Protein AF-A0A0A2BN92-F1 (afdb_monomer_lite)

Foldseek 3Di:
DVPQPADPLNVVLLVVCLVVQKDFQVRCCVPVVDDSPPGVLVVQLVSLVSVCVVVVVVSVVLQCVLLVVDPVSDRRSSSSFWDFDADPVRHGQDVVSVNHPTTMIGTDNCSVVDPD

Structure (mmCIF, N/CA/C/O backbone):
data_AF-A0A0A2BN92-F1
#
_entry.id   AF-A0A0A2BN92-F1
#
loop_
_atom_site.group_PDB
_atom_site.id
_atom_site.type_symbol
_atom_site.label_atom_id
_atom_site.label_alt_id
_atom_site.label_comp_id
_atom_site.label_asym_id
_atom_site.label_entity_id
_atom_site.label_seq_id
_atom_site.pdbx_PDB_ins_code
_atom_site.Cartn_x
_atom_site.Cartn_y
_atom_site.Cartn_z
_atom_site.occupancy
_atom_site.B_iso_or_equiv
_atom_site.auth_seq_id
_atom_site.auth_comp_id
_atom_site.auth_asym_id
_atom_site.auth_atom_id
_atom_site.pdbx_PDB_model_num
ATOM 1 N N . MET A 1 1 ? -15.936 2.743 8.154 1.00 52.97 1 MET A N 1
ATOM 2 C CA . MET A 1 1 ? -14.724 3.574 8.342 1.00 52.97 1 MET A CA 1
ATOM 3 C C . MET A 1 1 ? -14.862 4.529 9.522 1.00 52.97 1 MET A C 1
ATOM 5 O O . MET A 1 1 ? -13.881 4.667 10.227 1.00 52.97 1 MET A O 1
ATOM 9 N N . GLU A 1 2 ? -16.043 5.099 9.801 1.00 49.44 2 GLU A N 1
ATOM 10 C CA . GLU A 1 2 ? -16.261 6.068 10.903 1.00 49.44 2 GLU A CA 1
ATOM 11 C C . GLU A 1 2 ? -15.937 5.564 12.328 1.00 49.44 2 GLU A C 1
ATOM 13 O O . GLU A 1 2 ? -15.716 6.378 13.214 1.00 49.44 2 GLU A O 1
ATOM 18 N N . ASN A 1 3 ? -15.850 4.245 12.553 1.00 57.94 3 ASN A N 1
ATOM 19 C CA . ASN A 1 3 ? -15.521 3.660 13.865 1.00 57.94 3 ASN A CA 1
ATOM 20 C C . ASN A 1 3 ? -14.049 3.238 14.027 1.00 57.94 3 ASN A C 1
ATOM 22 O O . ASN A 1 3 ? -13.652 2.807 15.107 1.00 57.94 3 ASN A O 1
ATOM 26 N N . ALA A 1 4 ? -13.238 3.298 12.966 1.00 61.19 4 ALA A N 1
ATOM 27 C CA . ALA A 1 4 ? -11.801 3.089 13.096 1.00 61.19 4 ALA A CA 1
ATOM 28 C C . ALA A 1 4 ? -11.201 4.445 13.471 1.00 61.19 4 ALA A C 1
ATOM 30 O O . ALA A 1 4 ? -11.406 5.397 12.731 1.00 61.19 4 ALA A O 1
ATOM 31 N N . ASP A 1 5 ? -10.515 4.537 14.610 1.00 78.19 5 ASP A N 1
ATOM 32 C CA . ASP A 1 5 ? -9.863 5.746 15.143 1.00 78.19 5 ASP A CA 1
ATOM 33 C C . ASP A 1 5 ? -8.720 6.235 14.217 1.00 78.19 5 ASP A C 1
ATOM 35 O O . ASP A 1 5 ? -7.517 6.079 14.473 1.00 78.19 5 ASP A O 1
ATOM 39 N N . LEU A 1 6 ? -9.120 6.706 13.038 1.00 81.88 6 LEU A N 1
ATOM 40 C CA . LEU A 1 6 ? -8.288 7.163 11.941 1.00 81.88 6 LEU A CA 1
ATOM 41 C C . LEU A 1 6 ? -8.127 8.672 12.055 1.00 81.88 6 LEU A C 1
ATOM 43 O O . LEU A 1 6 ? -9.092 9.418 12.215 1.00 81.88 6 LEU A O 1
ATOM 47 N N . SER A 1 7 ? -6.884 9.128 11.951 1.00 86.56 7 SER A N 1
ATOM 48 C CA . SER A 1 7 ? -6.609 10.560 11.893 1.00 86.56 7 SER A CA 1
ATOM 49 C C . SER A 1 7 ? -7.031 11.148 10.539 1.00 86.56 7 SER A C 1
ATOM 51 O O . SER A 1 7 ? -7.151 10.430 9.546 1.00 86.56 7 SER A O 1
ATOM 53 N N . GLU A 1 8 ? -7.163 12.473 10.439 1.00 86.38 8 GLU A N 1
ATOM 54 C CA . GLU A 1 8 ? -7.362 13.142 9.138 1.00 86.38 8 GLU A CA 1
ATOM 55 C C . GLU A 1 8 ? -6.244 12.812 8.133 1.00 86.38 8 GLU A C 1
ATOM 57 O O . GLU A 1 8 ? -6.478 12.723 6.926 1.00 86.38 8 GLU A O 1
ATOM 62 N N . SER A 1 9 ? -5.023 12.582 8.630 1.00 86.06 9 SER A N 1
ATOM 63 C CA . SER A 1 9 ? -3.887 12.172 7.797 1.00 86.06 9 SER A CA 1
ATOM 64 C C . SER A 1 9 ? -4.053 10.746 7.269 1.00 86.06 9 SER A C 1
ATOM 66 O O . SER A 1 9 ? -3.711 10.486 6.116 1.00 86.06 9 SER A O 1
ATOM 68 N N . ASP A 1 10 ? -4.622 9.844 8.077 1.00 86.94 10 ASP A N 1
ATOM 69 C CA . ASP A 1 10 ? -4.917 8.463 7.678 1.00 86.94 10 ASP A CA 1
ATOM 70 C C . ASP A 1 10 ? -5.964 8.452 6.554 1.00 86.94 10 ASP A C 1
ATOM 72 O O . ASP A 1 10 ? -5.777 7.794 5.529 1.00 86.94 10 ASP A O 1
ATOM 76 N N . HIS A 1 11 ? -7.031 9.245 6.710 1.00 84.12 11 HIS A N 1
ATOM 77 C CA . HIS A 1 11 ? -8.063 9.424 5.686 1.00 84.12 11 HIS A CA 1
ATOM 78 C C . HIS A 1 11 ? -7.496 10.009 4.391 1.00 84.12 11 HIS A C 1
ATOM 80 O O . HIS A 1 11 ? -7.725 9.458 3.316 1.00 84.12 11 HIS A O 1
ATOM 86 N N . THR A 1 12 ? -6.695 11.072 4.497 1.00 88.88 12 THR A N 1
ATOM 87 C CA . THR A 1 12 ? -6.061 11.717 3.339 1.00 88.88 12 THR A CA 1
ATOM 88 C C . THR A 1 12 ? -5.186 10.736 2.562 1.00 88.88 12 THR A C 1
ATOM 90 O O . THR A 1 12 ? -5.239 10.695 1.332 1.00 88.88 12 THR A O 1
ATOM 93 N N . LEU A 1 13 ? -4.391 9.929 3.270 1.00 87.94 13 LEU A N 1
ATOM 94 C CA . LEU A 1 13 ? -3.530 8.930 2.651 1.00 87.94 13 LEU A CA 1
ATOM 95 C C . LEU A 1 13 ? -4.353 7.856 1.929 1.00 87.94 13 LEU A C 1
ATOM 97 O O . LEU A 1 13 ? -4.064 7.580 0.766 1.00 87.94 13 LEU A O 1
ATOM 101 N N . ILE A 1 14 ? -5.385 7.298 2.577 1.00 84.62 14 ILE A N 1
ATOM 102 C CA . ILE A 1 14 ? -6.279 6.298 1.970 1.00 84.62 14 ILE A CA 1
ATOM 103 C C . ILE A 1 14 ? -6.957 6.850 0.715 1.00 84.62 14 ILE A C 1
ATOM 105 O O . ILE A 1 14 ? -6.930 6.207 -0.333 1.00 84.62 14 ILE A O 1
ATOM 109 N N . ASP A 1 15 ? -7.566 8.030 0.796 1.00 85.69 15 ASP A N 1
ATOM 110 C CA . ASP A 1 15 ? -8.321 8.583 -0.328 1.00 85.69 15 ASP A CA 1
ATOM 111 C C . ASP A 1 15 ? -7.407 8.931 -1.505 1.00 85.69 15 ASP A C 1
ATOM 113 O O . ASP A 1 15 ? -7.755 8.668 -2.659 1.00 85.69 15 ASP A O 1
ATOM 117 N N . TYR A 1 16 ? -6.198 9.425 -1.224 1.00 87.62 16 TYR A N 1
ATOM 118 C CA . TYR A 1 16 ? -5.194 9.659 -2.254 1.00 87.62 16 TYR A CA 1
ATOM 119 C C . TYR A 1 16 ? -4.804 8.360 -2.971 1.00 87.62 16 TYR A C 1
ATOM 121 O O . TYR A 1 16 ? -4.856 8.305 -4.201 1.00 87.62 16 TYR A O 1
ATOM 129 N N . ILE A 1 17 ? -4.455 7.292 -2.242 1.00 85.81 17 ILE A N 1
ATOM 130 C CA . ILE A 1 17 ? -4.039 6.039 -2.892 1.00 85.81 17 ILE A CA 1
ATOM 131 C C . ILE A 1 17 ? -5.198 5.367 -3.637 1.00 85.81 17 ILE A C 1
ATOM 133 O O . ILE A 1 17 ? -4.979 4.810 -4.711 1.00 85.81 17 ILE A O 1
ATOM 137 N N . ARG A 1 18 ? -6.438 5.481 -3.139 1.00 82.69 18 ARG A N 1
ATOM 138 C CA . ARG A 1 18 ? -7.643 4.997 -3.833 1.00 82.69 18 ARG A CA 1
ATOM 139 C C . ARG A 1 18 ? -7.856 5.715 -5.158 1.00 82.69 18 ARG A C 1
ATOM 141 O O . ARG A 1 18 ? -8.263 5.086 -6.133 1.00 82.69 18 ARG A O 1
ATOM 148 N N . TYR A 1 19 ? -7.595 7.019 -5.185 1.00 85.19 19 TYR A N 1
ATOM 149 C CA . TYR A 1 19 ? -7.748 7.837 -6.379 1.00 85.19 19 TYR A CA 1
ATOM 150 C C . TYR A 1 19 ? -6.647 7.566 -7.411 1.00 85.19 19 TYR A C 1
ATOM 152 O O . TYR A 1 19 ? -6.949 7.334 -8.580 1.00 85.19 19 TYR A O 1
ATOM 160 N N . VAL A 1 20 ? -5.377 7.573 -6.993 1.00 87.19 20 VAL A N 1
ATOM 161 C CA . VAL A 1 20 ? -4.244 7.413 -7.919 1.00 87.19 20 VAL A CA 1
ATOM 162 C C . VAL A 1 20 ? -4.107 5.965 -8.392 1.00 87.19 20 VAL A C 1
ATOM 164 O O . VAL A 1 20 ? -3.800 5.718 -9.556 1.00 87.19 20 VAL A O 1
ATOM 167 N N . GLY A 1 21 ? -4.340 4.994 -7.508 1.00 85.12 21 GLY A N 1
ATOM 168 C CA . GLY A 1 21 ? -4.322 3.565 -7.822 1.00 85.12 21 GLY A CA 1
ATOM 169 C C . GLY A 1 21 ? -2.936 2.953 -8.050 1.00 85.12 21 GLY A C 1
ATOM 170 O O . GLY A 1 21 ? -2.816 1.735 -7.997 1.00 85.12 21 GLY A O 1
ATOM 171 N N . ILE A 1 22 ? -1.893 3.757 -8.280 1.00 87.88 22 ILE A N 1
ATOM 172 C CA . ILE A 1 22 ? -0.497 3.320 -8.438 1.00 87.88 22 ILE A CA 1
ATOM 173 C C . ILE A 1 22 ? 0.425 4.337 -7.764 1.00 87.88 22 ILE A C 1
ATOM 175 O O . ILE A 1 22 ? 0.292 5.536 -7.996 1.00 87.88 22 ILE A O 1
ATOM 179 N N . PHE A 1 23 ? 1.379 3.895 -6.948 1.00 90.12 23 PHE A N 1
ATOM 180 C CA . PHE A 1 23 ? 2.277 4.809 -6.242 1.00 90.12 23 PHE A CA 1
ATOM 181 C C . PHE A 1 23 ? 3.651 4.202 -5.948 1.00 90.12 23 PHE A C 1
ATOM 183 O O . PHE A 1 23 ? 3.855 2.996 -6.017 1.00 90.12 23 PHE A O 1
ATOM 190 N N . SER A 1 24 ? 4.598 5.062 -5.577 1.00 91.25 24 SER A N 1
ATOM 191 C CA . SER A 1 24 ? 5.881 4.688 -4.981 1.00 91.25 24 SER A CA 1
ATOM 192 C C . SER A 1 24 ? 6.132 5.530 -3.728 1.00 91.25 24 SER A C 1
ATOM 194 O O . SER A 1 24 ? 5.506 6.574 -3.521 1.00 91.25 24 SER A O 1
ATOM 196 N N . GLN A 1 25 ? 7.068 5.115 -2.872 1.00 89.00 25 GLN A N 1
ATOM 197 C CA . GLN A 1 25 ? 7.404 5.886 -1.668 1.00 89.00 25 GLN A CA 1
ATOM 198 C C . GLN A 1 25 ? 7.760 7.359 -1.984 1.00 89.00 25 GLN A C 1
ATOM 200 O O . GLN A 1 25 ? 7.232 8.250 -1.311 1.00 89.00 25 GLN A O 1
ATOM 205 N N . PRO A 1 26 ? 8.595 7.670 -3.001 1.00 91.31 26 PRO A N 1
ATOM 206 C CA . PRO A 1 26 ? 8.882 9.058 -3.357 1.00 91.31 26 PRO A CA 1
ATOM 207 C C . PRO A 1 26 ? 7.662 9.833 -3.859 1.00 91.31 26 PRO A C 1
ATOM 209 O O . PRO A 1 26 ? 7.549 11.021 -3.551 1.00 91.31 26 PRO A O 1
ATOM 212 N N . SER A 1 27 ? 6.749 9.195 -4.607 1.00 90.81 27 SER A N 1
ATOM 213 C CA . SER A 1 27 ? 5.551 9.885 -5.102 1.00 90.81 27 SER A CA 1
ATOM 214 C C . SER A 1 27 ? 4.651 10.306 -3.942 1.00 90.81 27 SER A C 1
ATOM 216 O O . SER A 1 27 ? 4.223 11.454 -3.900 1.00 90.81 27 SER A O 1
ATOM 218 N N . LEU A 1 28 ? 4.464 9.435 -2.944 1.00 88.88 28 LEU A N 1
ATOM 219 C CA . LEU A 1 28 ? 3.685 9.754 -1.744 1.00 88.88 28 LEU A CA 1
ATOM 220 C C . LEU A 1 28 ? 4.330 10.855 -0.899 1.00 88.88 28 LEU A C 1
ATOM 222 O O . LEU A 1 28 ? 3.648 11.784 -0.472 1.00 88.88 28 LEU A O 1
ATOM 226 N N . VAL A 1 29 ? 5.646 10.790 -0.679 1.00 89.25 29 VAL A N 1
ATOM 227 C CA . VAL A 1 29 ? 6.377 11.830 0.066 1.00 89.25 29 VAL A CA 1
ATOM 228 C C . VAL A 1 29 ? 6.228 13.194 -0.602 1.00 89.25 29 VAL A C 1
ATOM 230 O O . VAL A 1 29 ? 5.993 14.188 0.084 1.00 89.25 29 VAL A O 1
ATOM 233 N N . ARG A 1 30 ? 6.329 13.248 -1.932 1.00 91.56 30 ARG A N 1
ATOM 234 C CA . ARG A 1 30 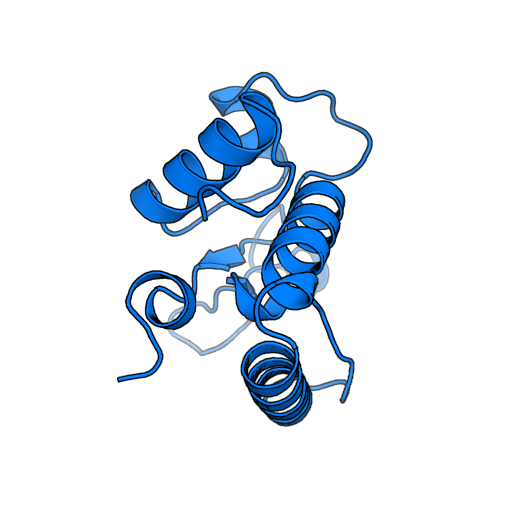? 6.182 14.488 -2.695 1.00 91.56 30 ARG A CA 1
ATOM 235 C C . ARG A 1 30 ? 4.744 15.006 -2.668 1.00 91.56 30 ARG A C 1
ATOM 237 O O . ARG A 1 30 ? 4.530 16.174 -2.351 1.00 91.56 30 ARG A O 1
ATOM 244 N N . ASP A 1 31 ? 3.779 14.151 -2.993 1.00 90.31 31 ASP A N 1
ATOM 245 C CA . ASP A 1 31 ? 2.409 14.578 -3.290 1.00 90.31 31 ASP A CA 1
ATOM 246 C C . ASP A 1 31 ? 1.605 14.857 -2.016 1.00 90.31 31 ASP A C 1
ATOM 248 O O . ASP A 1 31 ? 0.839 15.817 -1.967 1.00 90.31 31 ASP A O 1
ATOM 252 N N . LEU A 1 32 ? 1.848 14.087 -0.953 1.00 89.12 32 LEU A N 1
ATOM 253 C CA . LEU A 1 32 ? 1.199 14.255 0.351 1.00 89.12 32 LEU A CA 1
ATOM 254 C C . LEU A 1 32 ? 2.072 15.002 1.368 1.00 89.12 32 LEU A C 1
ATOM 256 O O . LEU A 1 32 ? 1.684 15.148 2.526 1.00 89.12 32 LEU A O 1
ATOM 260 N N . ARG A 1 33 ? 3.258 15.476 0.957 1.00 89.25 33 ARG A N 1
ATOM 261 C CA . ARG A 1 33 ? 4.246 16.142 1.831 1.00 89.25 33 ARG A CA 1
ATOM 262 C C . ARG A 1 33 ? 4.570 15.324 3.089 1.00 89.25 33 ARG A C 1
ATOM 264 O O . ARG A 1 33 ? 4.810 15.884 4.162 1.00 89.25 33 ARG A O 1
ATOM 271 N N . LEU A 1 34 ? 4.561 13.995 2.967 1.00 86.31 34 LEU A N 1
ATOM 272 C CA . LEU A 1 34 ? 4.829 13.097 4.088 1.00 86.31 34 LEU A CA 1
ATOM 273 C C . LEU A 1 34 ? 6.289 13.200 4.516 1.00 86.31 34 LEU A C 1
ATOM 275 O O . LEU A 1 34 ? 7.193 13.440 3.714 1.00 86.31 34 LEU A O 1
ATOM 279 N N . LYS A 1 35 ? 6.543 12.946 5.800 1.00 86.38 35 LYS A N 1
ATOM 280 C CA . LYS A 1 35 ? 7.916 12.726 6.251 1.00 86.38 35 LYS A CA 1
ATOM 281 C C . LYS A 1 35 ? 8.446 11.433 5.610 1.00 86.38 35 LYS A C 1
ATOM 283 O O . LYS A 1 35 ? 7.700 10.463 5.518 1.00 86.38 35 LYS A O 1
ATOM 288 N N . PRO A 1 36 ? 9.736 11.362 5.235 1.00 80.50 36 PRO A N 1
ATOM 289 C CA . PRO A 1 36 ? 10.314 10.147 4.652 1.00 80.50 36 PRO A CA 1
ATOM 290 C C . PRO A 1 36 ? 10.299 8.926 5.584 1.00 80.50 36 PRO A C 1
ATOM 292 O O . PRO A 1 36 ? 10.497 7.805 5.124 1.00 80.50 36 PRO A O 1
ATOM 295 N N . LYS A 1 37 ? 10.134 9.143 6.897 1.00 86.62 37 LYS A N 1
ATOM 296 C CA . LYS A 1 37 ? 10.072 8.100 7.923 1.00 86.62 37 LYS A CA 1
ATOM 297 C C . LYS A 1 37 ? 8.897 8.367 8.881 1.00 86.62 37 LYS A C 1
ATOM 299 O O . LYS A 1 37 ? 8.755 9.520 9.304 1.00 86.62 37 LYS A O 1
ATOM 304 N N . PRO A 1 38 ? 8.134 7.332 9.285 1.00 86.00 38 PRO A N 1
ATOM 305 C CA . PRO A 1 38 ? 8.206 5.951 8.784 1.00 86.00 38 PRO A CA 1
ATOM 306 C C . PRO A 1 38 ? 7.780 5.852 7.301 1.00 86.00 38 PRO A C 1
ATOM 308 O O . PRO A 1 38 ? 7.154 6.785 6.798 1.00 86.00 38 PRO A O 1
ATOM 311 N N . PRO A 1 39 ? 8.151 4.777 6.577 1.00 86.50 39 PRO A N 1
ATOM 312 C CA . PRO A 1 39 ? 7.691 4.559 5.207 1.00 86.50 39 PRO A CA 1
ATOM 313 C C . PRO A 1 39 ? 6.165 4.621 5.120 1.00 86.50 39 PRO A C 1
ATOM 315 O O . PRO A 1 39 ? 5.467 4.172 6.030 1.00 86.50 39 PRO A O 1
ATOM 318 N N . ALA A 1 40 ? 5.635 5.143 4.016 1.00 84.75 40 ALA A N 1
ATOM 319 C CA . ALA A 1 40 ? 4.198 5.308 3.841 1.00 84.75 40 ALA A CA 1
ATOM 320 C C . ALA A 1 40 ? 3.473 3.957 3.851 1.00 84.75 40 ALA A C 1
ATOM 322 O O . ALA A 1 40 ? 2.391 3.857 4.418 1.00 84.75 40 ALA A O 1
ATOM 323 N N . LEU A 1 41 ? 4.111 2.900 3.334 1.00 82.31 41 LEU A N 1
ATOM 324 C CA . LEU A 1 41 ? 3.591 1.537 3.432 1.00 82.31 41 LEU A CA 1
ATOM 325 C C . LEU A 1 41 ? 3.428 1.078 4.890 1.00 82.31 41 LEU A C 1
ATOM 327 O O . LEU A 1 41 ? 2.436 0.443 5.221 1.00 82.31 41 LEU A O 1
ATOM 331 N N . SER A 1 42 ? 4.346 1.445 5.792 1.00 84.81 42 SER A N 1
ATOM 332 C CA . SER A 1 42 ? 4.203 1.125 7.220 1.00 84.81 42 SER A CA 1
ATOM 333 C C . SER A 1 42 ? 2.996 1.829 7.841 1.00 84.81 42 SER A C 1
ATOM 335 O O . SER A 1 42 ? 2.250 1.207 8.591 1.00 84.81 42 SER A O 1
ATOM 337 N N . ILE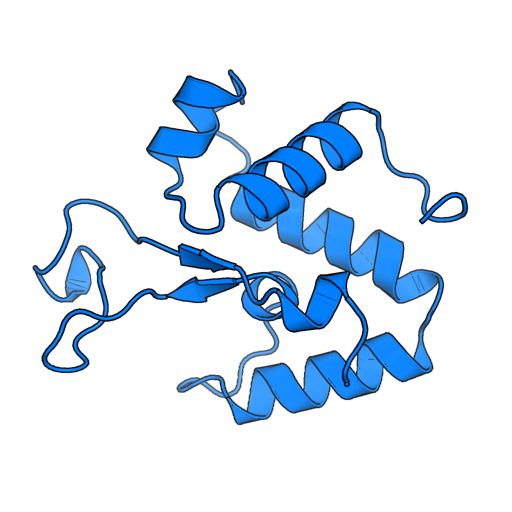 A 1 43 ? 2.771 3.098 7.482 1.00 87.19 43 ILE A N 1
ATOM 338 C CA . ILE A 1 43 ? 1.590 3.859 7.917 1.00 87.19 43 ILE A CA 1
ATOM 339 C C . ILE A 1 43 ? 0.313 3.196 7.379 1.00 87.19 43 ILE A C 1
ATOM 341 O O . ILE A 1 43 ? -0.639 2.995 8.128 1.00 87.19 43 ILE A O 1
ATOM 345 N N . LEU A 1 44 ? 0.311 2.788 6.105 1.00 84.12 44 LEU A N 1
ATOM 346 C CA . LEU A 1 44 ? -0.804 2.066 5.488 1.00 84.12 44 LEU A CA 1
ATOM 347 C C . LEU A 1 44 ? -1.105 0.745 6.202 1.00 84.12 44 LEU A C 1
ATOM 349 O O . LEU A 1 44 ? -2.269 0.471 6.484 1.00 84.12 44 LEU A O 1
ATOM 353 N N . CYS A 1 45 ? -0.088 -0.043 6.556 1.00 83.50 45 CYS A N 1
ATOM 354 C CA . CYS A 1 45 ? -0.272 -1.273 7.329 1.00 83.50 45 CYS A CA 1
ATOM 355 C C . CYS A 1 45 ? -0.974 -1.007 8.669 1.00 83.50 45 CYS A C 1
ATOM 357 O O . CYS A 1 45 ? -1.888 -1.740 9.047 1.00 83.50 45 CYS A O 1
ATOM 359 N N . ASP A 1 46 ? -0.578 0.047 9.384 1.00 86.12 46 ASP A N 1
ATOM 360 C CA . ASP A 1 46 ? -1.185 0.394 10.672 1.00 86.12 46 ASP A CA 1
ATOM 361 C C . ASP A 1 46 ? -2.639 0.852 10.517 1.00 86.12 46 ASP A C 1
ATOM 363 O O . ASP A 1 46 ? -3.507 0.438 11.289 1.00 86.12 46 ASP A O 1
ATOM 367 N N . ILE A 1 47 ? -2.934 1.630 9.476 1.00 84.75 47 ILE A N 1
ATOM 368 C CA . ILE A 1 47 ? -4.302 2.007 9.105 1.00 84.75 47 ILE A CA 1
ATOM 369 C C . ILE A 1 47 ? -5.149 0.761 8.812 1.00 84.75 47 ILE A C 1
ATOM 371 O O . ILE A 1 47 ? -6.257 0.629 9.336 1.00 84.75 47 ILE A O 1
ATOM 375 N N . CYS A 1 48 ? -4.623 -0.184 8.029 1.00 79.56 48 CYS A N 1
ATOM 376 C CA . CYS A 1 48 ? -5.322 -1.427 7.697 1.00 79.56 48 CYS A CA 1
ATOM 377 C C . CYS A 1 48 ? -5.638 -2.248 8.944 1.00 79.56 48 CYS A C 1
ATOM 379 O O . CYS A 1 48 ? -6.743 -2.771 9.063 1.00 79.56 48 CYS A O 1
ATOM 381 N N . ARG A 1 49 ? -4.721 -2.303 9.917 1.00 82.56 49 ARG A N 1
ATOM 382 C CA . ARG A 1 49 ? -4.973 -2.951 11.212 1.00 82.56 49 ARG A CA 1
ATOM 383 C C . ARG A 1 49 ? -6.085 -2.259 11.987 1.00 82.56 49 ARG A C 1
ATOM 385 O O . ARG A 1 49 ? -6.977 -2.941 12.482 1.00 82.56 49 ARG A O 1
ATOM 392 N N . LYS A 1 50 ? -6.066 -0.923 12.077 1.00 83.81 50 LYS A N 1
ATOM 393 C CA . LYS A 1 50 ? -7.125 -0.149 12.753 1.00 83.81 50 LYS A CA 1
ATOM 394 C C . LYS A 1 50 ? -8.502 -0.429 12.151 1.00 83.81 50 LYS A C 1
ATOM 396 O O . LYS A 1 50 ? -9.459 -0.629 12.895 1.00 83.81 50 LYS A O 1
ATOM 401 N N . ILE A 1 51 ? -8.593 -0.474 10.821 1.00 79.12 51 ILE A N 1
ATOM 402 C CA . ILE A 1 51 ? -9.827 -0.832 10.109 1.00 79.12 51 ILE A CA 1
ATOM 403 C C . ILE A 1 51 ? -10.192 -2.290 10.394 1.00 79.12 51 ILE A C 1
ATOM 405 O O . ILE A 1 51 ? -11.326 -2.576 10.769 1.00 79.12 51 ILE A O 1
ATOM 409 N N . GLY A 1 52 ? -9.226 -3.198 10.278 1.00 77.25 52 GLY A N 1
ATOM 410 C CA . GLY A 1 52 ? -9.397 -4.629 10.496 1.00 77.25 52 GLY A CA 1
ATOM 411 C C . GLY A 1 52 ? -9.928 -4.988 11.881 1.00 77.25 52 GLY A C 1
ATOM 412 O O . GLY A 1 52 ? -10.774 -5.871 11.998 1.00 77.25 52 GLY A O 1
ATOM 413 N N . TYR A 1 53 ? -9.522 -4.257 12.924 1.00 82.44 53 TYR A N 1
ATOM 414 C CA . TYR A 1 53 ? -10.054 -4.429 14.281 1.00 82.44 53 TYR A CA 1
ATOM 415 C C . TYR A 1 53 ? -11.565 -4.190 14.386 1.00 82.44 53 TYR A C 1
ATOM 417 O O . TYR A 1 53 ? -12.204 -4.753 15.270 1.00 82.44 53 TYR A O 1
ATOM 425 N N . GLN A 1 54 ? -12.148 -3.392 13.488 1.00 81.88 54 GLN A N 1
ATOM 426 C CA . GLN A 1 54 ? -13.592 -3.143 13.458 1.00 81.88 54 GLN A CA 1
ATOM 427 C C . GLN A 1 54 ? -14.369 -4.252 12.733 1.00 81.88 54 GLN A C 1
ATOM 429 O O . GLN A 1 54 ? -15.580 -4.366 12.906 1.00 81.88 54 GLN A O 1
ATOM 434 N N . ILE A 1 55 ? -13.689 -5.069 11.922 1.00 79.06 55 ILE A N 1
ATOM 435 C CA . ILE A 1 55 ? -14.278 -6.127 11.087 1.00 79.06 55 ILE A CA 1
ATOM 436 C C . ILE A 1 55 ? -13.437 -7.417 11.159 1.00 79.06 55 ILE A C 1
ATOM 438 O O . ILE A 1 55 ? -12.941 -7.896 10.140 1.00 79.06 55 ILE A O 1
ATOM 442 N N . PRO A 1 56 ? -13.260 -8.006 12.356 1.00 79.62 56 PRO A N 1
ATOM 443 C CA . PRO A 1 56 ? -12.227 -9.010 12.616 1.00 79.62 56 PRO A CA 1
ATOM 444 C C . PRO A 1 56 ? -12.332 -10.268 11.744 1.00 79.62 56 PRO A C 1
ATOM 446 O O . PRO A 1 56 ? -11.308 -10.752 11.265 1.00 79.62 56 PRO A O 1
ATOM 449 N N . GLU A 1 57 ? -13.542 -10.777 11.494 1.00 81.25 57 GLU A N 1
ATOM 450 C CA . GLU A 1 57 ? -13.728 -11.962 10.640 1.00 81.25 57 GLU A CA 1
ATOM 451 C C . GLU A 1 57 ? -13.366 -11.664 9.180 1.00 81.25 57 GLU A C 1
ATOM 453 O O . GLU A 1 57 ? -12.568 -12.381 8.583 1.00 81.25 57 GLU A O 1
ATOM 458 N N . HIS A 1 58 ? -13.842 -10.541 8.636 1.00 75.75 58 HIS A N 1
ATOM 459 C CA . HIS A 1 58 ? -13.492 -10.118 7.279 1.00 75.75 58 HIS A CA 1
ATOM 460 C C . HIS A 1 58 ? -11.986 -9.868 7.140 1.00 75.75 58 HIS A C 1
ATOM 462 O O . HIS A 1 58 ? -11.357 -10.301 6.180 1.00 75.75 58 HIS A O 1
ATOM 468 N N . PHE A 1 59 ? -11.379 -9.223 8.138 1.00 78.69 59 PHE A N 1
ATOM 469 C CA . PHE A 1 59 ? -9.946 -8.956 8.152 1.00 78.69 59 PHE A CA 1
ATOM 470 C C . PHE A 1 59 ? -9.117 -10.245 8.182 1.00 78.69 59 PHE A C 1
ATOM 472 O O . PHE A 1 59 ? -8.087 -10.339 7.516 1.00 78.69 59 PHE A O 1
ATOM 479 N N . LYS A 1 60 ? -9.575 -11.264 8.914 1.00 81.06 60 LYS A N 1
ATOM 480 C CA . LYS A 1 60 ? -8.944 -12.587 8.955 1.00 81.06 60 LYS A CA 1
ATOM 481 C C . LYS A 1 60 ? -9.016 -13.298 7.604 1.00 81.06 60 LYS A C 1
ATOM 483 O O . LYS A 1 60 ? -8.023 -13.903 7.198 1.00 81.06 60 LYS A O 1
ATOM 488 N N . ASP A 1 61 ? -10.148 -13.216 6.915 1.00 78.50 61 ASP A N 1
ATOM 489 C CA . ASP A 1 61 ? -10.325 -13.836 5.601 1.00 78.50 61 ASP A CA 1
ATOM 490 C C . ASP A 1 61 ? -9.471 -13.150 4.530 1.00 78.50 61 ASP A C 1
ATOM 492 O O . ASP A 1 61 ? -8.767 -13.828 3.780 1.00 78.50 61 ASP A O 1
ATOM 496 N N . ILE A 1 62 ? -9.428 -11.814 4.520 1.00 72.94 62 ILE A N 1
ATOM 497 C CA . ILE A 1 62 ? -8.568 -11.055 3.601 1.00 72.94 62 ILE A CA 1
ATOM 498 C C . ILE A 1 62 ? -7.088 -11.332 3.893 1.00 72.94 62 ILE A C 1
ATOM 500 O O . ILE A 1 62 ? -6.313 -11.530 2.963 1.00 72.94 62 ILE A O 1
ATOM 504 N N . ARG A 1 63 ? -6.677 -11.424 5.166 1.00 77.69 63 ARG A N 1
ATOM 505 C CA . ARG A 1 63 ? -5.297 -11.798 5.516 1.00 77.69 63 ARG A CA 1
ATOM 506 C C . ARG A 1 63 ? -4.915 -13.169 4.967 1.00 77.69 63 ARG A C 1
ATOM 508 O O . ARG A 1 63 ? -3.859 -13.299 4.358 1.00 77.69 63 ARG A O 1
ATOM 515 N N . LYS A 1 64 ? -5.774 -14.178 5.130 1.00 78.00 64 LYS A N 1
ATOM 516 C CA . LYS A 1 64 ? -5.546 -15.512 4.546 1.00 78.00 64 LYS A CA 1
ATOM 517 C C . LYS A 1 64 ? -5.454 -15.468 3.024 1.00 78.00 64 LYS A C 1
ATOM 519 O O . LYS A 1 64 ? -4.599 -16.129 2.443 1.00 78.00 64 LYS A O 1
ATOM 524 N N . TRP A 1 65 ? -6.322 -14.690 2.381 1.00 76.06 65 TRP A N 1
ATOM 525 C CA . TRP A 1 65 ? -6.260 -14.490 0.938 1.00 76.06 65 TRP A CA 1
ATOM 526 C C . TRP A 1 65 ? -4.936 -13.831 0.522 1.00 76.06 65 TRP A C 1
ATOM 528 O O . TRP A 1 65 ? -4.266 -14.345 -0.370 1.00 76.06 65 TRP A O 1
ATOM 538 N N . SER A 1 66 ? -4.508 -12.761 1.195 1.00 72.69 66 SER A N 1
ATOM 539 C CA . SER A 1 66 ? -3.244 -12.064 0.911 1.00 72.69 66 SER A CA 1
ATOM 540 C C . SER A 1 66 ? -2.039 -12.998 1.033 1.00 72.69 66 SER A C 1
ATOM 542 O O . SER A 1 66 ? -1.220 -13.049 0.121 1.00 72.69 66 SER A O 1
ATOM 544 N N . GLU A 1 67 ? -1.973 -13.817 2.084 1.00 75.38 67 GLU A N 1
ATOM 545 C CA . GLU A 1 67 ? -0.910 -14.818 2.233 1.00 75.38 67 GLU A CA 1
ATOM 546 C C . GLU A 1 67 ? -0.876 -15.812 1.072 1.00 75.38 67 GLU A C 1
ATOM 548 O O . GLU A 1 67 ? 0.200 -16.120 0.570 1.00 75.38 67 GLU A O 1
ATOM 553 N N . SER A 1 68 ? -2.040 -16.278 0.607 1.00 73.12 68 SER A N 1
ATOM 554 C CA . SER A 1 68 ? -2.117 -17.221 -0.517 1.00 73.12 68 SER A CA 1
ATOM 555 C C . SER A 1 68 ? -1.668 -16.628 -1.858 1.00 73.12 68 SER A C 1
ATOM 557 O O . SER A 1 68 ? -1.305 -17.379 -2.760 1.00 73.12 68 SER A O 1
ATOM 559 N N . ASN A 1 69 ? -1.682 -15.297 -1.985 1.00 67.19 69 ASN A N 1
ATOM 560 C CA . ASN A 1 69 ? -1.196 -14.578 -3.165 1.00 67.19 69 ASN A CA 1
ATOM 561 C C . ASN A 1 69 ? 0.256 -14.095 -3.005 1.00 67.19 69 ASN A C 1
ATOM 563 O O . ASN A 1 69 ? 0.877 -13.698 -3.989 1.00 67.19 69 ASN A O 1
ATOM 567 N N . SER A 1 70 ? 0.803 -14.128 -1.788 1.00 66.06 70 SER A N 1
ATOM 568 C CA . SER A 1 70 ? 2.184 -13.748 -1.512 1.00 66.06 70 SER A CA 1
ATOM 569 C C . SER A 1 70 ? 3.135 -14.849 -1.975 1.00 66.06 70 SER A C 1
ATOM 571 O O . SER A 1 70 ? 3.072 -15.980 -1.494 1.00 66.06 70 SER A O 1
ATOM 573 N N . GLU A 1 71 ? 4.093 -14.509 -2.840 1.00 65.50 71 GLU A N 1
ATOM 574 C CA . GLU A 1 71 ? 5.155 -15.437 -3.271 1.00 65.50 71 GLU A CA 1
ATOM 575 C C . GLU A 1 71 ? 6.010 -15.945 -2.093 1.00 65.50 71 GLU A C 1
ATOM 577 O O . GLU A 1 71 ? 6.643 -16.998 -2.175 1.00 65.50 71 GLU A O 1
ATOM 582 N N . HIS A 1 72 ? 6.005 -15.217 -0.974 1.00 66.19 72 HIS A N 1
ATOM 583 C CA . HIS A 1 72 ? 6.751 -15.551 0.235 1.00 66.19 72 HIS A CA 1
ATOM 584 C C . HIS A 1 72 ? 5.877 -16.123 1.358 1.00 66.19 72 HIS A C 1
ATOM 586 O O . HIS A 1 72 ? 6.406 -16.411 2.431 1.00 66.19 72 HIS A O 1
ATOM 592 N N . GLY A 1 73 ? 4.566 -16.287 1.138 1.00 59.47 73 GLY A N 1
ATOM 593 C CA . GLY A 1 73 ? 3.636 -16.769 2.163 1.00 59.47 73 GLY A CA 1
ATOM 594 C C . GLY A 1 73 ? 3.625 -15.882 3.409 1.00 59.47 73 GLY A C 1
ATOM 595 O O . GLY A 1 73 ? 3.566 -16.381 4.529 1.00 59.47 73 GLY A O 1
ATOM 596 N N . VAL A 1 74 ? 3.769 -14.566 3.232 1.00 59.56 74 VAL A N 1
ATOM 597 C CA . VAL A 1 74 ? 3.776 -13.602 4.337 1.00 59.56 74 VAL A CA 1
ATOM 598 C C . VAL A 1 74 ? 2.476 -12.806 4.313 1.00 59.56 74 VAL A C 1
ATOM 600 O O . VAL A 1 74 ? 2.032 -12.353 3.262 1.00 59.56 74 VAL A O 1
ATOM 603 N N . TYR A 1 75 ? 1.882 -12.598 5.488 1.00 64.94 75 TYR A N 1
ATOM 604 C CA . TYR A 1 75 ? 0.760 -11.681 5.666 1.00 64.94 75 TYR A CA 1
ATOM 605 C C . TYR A 1 75 ? 1.256 -10.237 5.649 1.00 64.94 75 TYR A C 1
ATOM 607 O O . TYR A 1 75 ? 1.805 -9.749 6.642 1.00 64.94 75 TYR A O 1
ATOM 615 N N . TRP A 1 76 ? 1.026 -9.526 4.555 1.00 60.56 76 TRP A N 1
ATOM 616 C CA . TRP A 1 76 ? 1.274 -8.092 4.517 1.00 60.56 76 TRP A CA 1
ATOM 617 C C . TRP A 1 76 ? -0.064 -7.380 4.645 1.00 60.56 76 TRP A C 1
ATOM 619 O O . TRP A 1 76 ? -0.893 -7.400 3.744 1.00 60.56 76 TRP A O 1
ATOM 629 N N . ASP A 1 77 ? -0.273 -6.708 5.779 1.00 66.19 77 ASP A N 1
ATOM 630 C CA . ASP A 1 77 ? -1.451 -5.848 5.964 1.00 66.19 77 ASP A CA 1
ATOM 631 C C . ASP A 1 77 ? -1.515 -4.744 4.891 1.00 66.19 77 ASP A C 1
ATOM 633 O O . ASP A 1 77 ? -2.594 -4.261 4.565 1.00 66.19 77 ASP A O 1
ATOM 637 N N . GLY A 1 78 ? -0.358 -4.379 4.327 1.00 58.06 78 GLY A N 1
ATOM 638 C CA . GLY A 1 78 ? -0.222 -3.497 3.170 1.00 58.06 78 GLY A CA 1
ATOM 639 C C . GLY A 1 78 ? -0.569 -4.166 1.837 1.00 58.06 78 GLY A C 1
ATOM 640 O O . GLY A 1 78 ? -1.146 -3.492 0.989 1.00 58.06 78 GLY A O 1
ATOM 641 N N . ASP A 1 79 ? -0.342 -5.477 1.678 1.00 61.94 79 ASP A N 1
ATOM 642 C CA . ASP A 1 79 ? -0.746 -6.233 0.475 1.00 61.94 79 ASP A CA 1
ATOM 643 C C . ASP A 1 79 ? -2.262 -6.391 0.373 1.00 61.94 79 ASP A C 1
ATOM 645 O O . ASP A 1 79 ? -2.792 -6.666 -0.697 1.00 61.94 79 ASP A O 1
ATOM 649 N N . LEU A 1 80 ? -2.994 -6.163 1.467 1.00 64.25 80 LEU A N 1
ATOM 650 C CA . LEU A 1 80 ? -4.451 -6.035 1.407 1.00 64.25 80 LEU A CA 1
ATOM 651 C C . LEU A 1 80 ? -4.856 -4.837 0.541 1.00 64.25 80 LEU A C 1
ATOM 653 O O . LEU A 1 80 ? -5.893 -4.861 -0.115 1.00 64.25 80 LEU A O 1
ATOM 657 N N . VAL A 1 81 ? -4.043 -3.779 0.562 1.00 69.19 81 VAL A N 1
ATOM 658 C CA . VAL A 1 81 ? -4.309 -2.519 -0.126 1.00 69.19 81 VAL A CA 1
ATOM 659 C C . VAL A 1 81 ? -3.574 -2.437 -1.445 1.00 69.19 81 VAL A C 1
ATOM 661 O O . VAL A 1 81 ? -4.121 -1.835 -2.359 1.00 69.19 81 VAL A O 1
ATOM 664 N N . CYS A 1 82 ? -2.369 -2.991 -1.579 1.00 76.69 82 CYS A N 1
ATOM 665 C CA . CYS A 1 82 ? -1.594 -2.856 -2.804 1.00 76.69 82 CYS A CA 1
ATOM 666 C C . CYS A 1 82 ? -0.557 -3.962 -3.032 1.00 76.69 82 CYS A C 1
ATOM 668 O O . CYS A 1 82 ? 0.146 -4.331 -2.107 1.00 76.69 82 CYS A O 1
ATOM 670 N N . SER A 1 83 ? -0.372 -4.390 -4.280 1.00 80.12 83 SER A N 1
ATOM 671 C CA . SER A 1 83 ? 0.666 -5.342 -4.701 1.00 80.12 83 SER A CA 1
ATOM 672 C C . SER A 1 83 ? 1.764 -4.665 -5.515 1.00 80.12 83 SER A C 1
ATOM 674 O O . SER A 1 83 ? 1.520 -3.646 -6.163 1.00 80.12 83 SER A O 1
ATOM 676 N N . THR A 1 84 ? 2.947 -5.271 -5.604 1.00 86.56 84 THR A N 1
ATOM 677 C CA . THR A 1 84 ? 3.986 -4.837 -6.550 1.00 86.56 84 THR A CA 1
ATOM 678 C C . THR A 1 84 ? 3.457 -4.854 -7.989 1.00 86.56 84 THR A C 1
ATOM 680 O O . THR A 1 84 ? 2.894 -5.842 -8.466 1.00 86.56 84 THR A O 1
ATOM 683 N N . ALA A 1 85 ? 3.622 -3.735 -8.689 1.00 88.62 85 ALA A N 1
ATOM 684 C CA . ALA A 1 85 ? 3.246 -3.583 -10.086 1.00 88.62 85 ALA A CA 1
ATOM 685 C C . ALA A 1 85 ? 4.116 -4.473 -10.979 1.00 88.62 85 ALA A C 1
ATOM 687 O O . ALA A 1 85 ? 5.286 -4.688 -10.676 1.00 88.62 85 ALA A O 1
ATOM 688 N N . LYS A 1 86 ? 3.573 -4.943 -12.103 1.00 90.38 86 LYS A N 1
ATOM 689 C CA . LYS A 1 86 ? 4.309 -5.744 -13.092 1.00 90.38 86 LYS A CA 1
ATOM 690 C C . LYS A 1 86 ? 4.321 -5.043 -14.453 1.00 90.38 86 LYS A C 1
ATOM 692 O O . LYS A 1 86 ? 3.375 -4.323 -14.779 1.00 90.38 86 LYS A O 1
ATOM 697 N N . ASN A 1 87 ? 5.395 -5.215 -15.224 1.00 90.56 87 ASN A N 1
ATOM 698 C CA . ASN A 1 87 ? 5.470 -4.757 -16.616 1.00 90.56 87 ASN A CA 1
ATOM 699 C C . ASN A 1 87 ? 4.659 -5.685 -17.552 1.00 90.56 87 ASN A C 1
ATOM 701 O O . ASN A 1 87 ? 3.989 -6.614 -17.098 1.00 90.56 87 ASN A O 1
ATOM 705 N N . ILE A 1 88 ? 4.710 -5.432 -18.866 1.00 91.44 88 ILE A N 1
ATOM 706 C CA . ILE A 1 88 ? 3.956 -6.219 -19.862 1.00 91.44 88 ILE A CA 1
ATOM 707 C C . ILE A 1 88 ? 4.389 -7.692 -19.924 1.00 91.44 88 ILE A C 1
ATOM 709 O O . ILE A 1 88 ? 3.605 -8.536 -20.348 1.00 91.44 88 ILE A O 1
ATOM 713 N N . ASP A 1 89 ? 5.613 -7.982 -19.485 1.00 92.19 89 ASP A N 1
ATOM 714 C CA . ASP A 1 89 ? 6.230 -9.308 -19.489 1.00 92.19 89 ASP A CA 1
ATOM 715 C C . ASP A 1 89 ? 6.028 -10.041 -18.149 1.00 92.19 89 ASP A C 1
ATOM 717 O O . ASP A 1 89 ? 6.451 -11.183 -17.981 1.00 92.19 89 ASP A O 1
ATOM 721 N N . GLY A 1 90 ? 5.343 -9.407 -17.188 1.00 88.50 90 GLY A N 1
ATOM 722 C CA . GLY A 1 90 ? 5.066 -9.970 -15.868 1.00 88.50 90 GLY A CA 1
ATOM 723 C C . GLY A 1 90 ? 6.199 -9.801 -14.852 1.00 88.50 90 GLY A C 1
ATOM 724 O O . GLY A 1 90 ? 6.098 -10.340 -13.748 1.00 88.50 90 GLY A O 1
ATOM 725 N N . GLU A 1 91 ? 7.247 -9.043 -15.175 1.00 91.31 91 GLU A N 1
ATOM 726 C CA . GLU A 1 91 ? 8.348 -8.761 -14.253 1.00 91.31 91 GLU A CA 1
ATOM 727 C C . GLU A 1 91 ? 7.962 -7.642 -13.271 1.00 91.31 91 GLU A C 1
ATOM 729 O O . GLU A 1 91 ? 7.358 -6.642 -13.679 1.00 91.31 91 GLU A O 1
ATOM 734 N N . PRO A 1 92 ? 8.297 -7.778 -11.976 1.00 91.06 92 PRO A N 1
ATOM 735 C CA . PRO A 1 92 ? 7.945 -6.791 -10.962 1.00 91.06 92 PRO A CA 1
ATOM 736 C C . PRO A 1 92 ? 8.676 -5.469 -11.213 1.00 91.06 92 PRO A C 1
ATOM 738 O O . PRO A 1 92 ? 9.841 -5.474 -11.595 1.00 91.06 92 PRO A O 1
ATOM 741 N N . LEU A 1 93 ? 8.004 -4.339 -10.983 1.00 91.06 93 LEU A N 1
ATOM 742 C CA . LEU A 1 93 ? 8.547 -2.983 -11.091 1.00 91.06 93 LEU A CA 1
ATOM 743 C C . LEU A 1 93 ? 9.293 -2.601 -9.808 1.00 91.06 93 LEU A C 1
ATOM 745 O O . LEU A 1 93 ? 8.764 -1.881 -8.955 1.00 91.06 93 LEU A O 1
ATOM 749 N N . THR A 1 94 ? 10.522 -3.097 -9.676 1.00 91.38 94 THR A N 1
ATOM 750 C CA . THR A 1 94 ? 11.376 -2.913 -8.498 1.00 91.38 94 THR A CA 1
ATOM 751 C C . THR A 1 94 ? 12.829 -2.620 -8.887 1.00 91.38 94 THR A C 1
ATOM 753 O O . THR A 1 94 ? 13.257 -2.946 -10.002 1.00 91.38 94 THR A O 1
ATOM 756 N N . PRO A 1 95 ? 13.621 -2.026 -7.974 1.00 91.06 95 PRO A N 1
ATOM 757 C CA . PRO A 1 95 ? 15.062 -1.873 -8.163 1.00 91.06 95 PRO A CA 1
ATOM 758 C C . PRO A 1 95 ? 15.785 -3.211 -8.327 1.00 91.06 95 PRO A C 1
ATOM 760 O O . PRO A 1 95 ? 16.693 -3.319 -9.147 1.00 91.06 95 PRO A O 1
ATOM 763 N N . GLU A 1 96 ? 15.372 -4.234 -7.578 1.00 90.38 96 GLU A N 1
ATOM 764 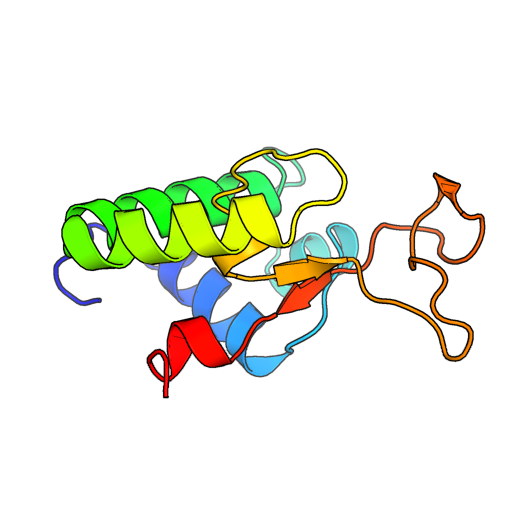C CA . GLU A 1 96 ? 15.995 -5.560 -7.562 1.00 90.38 96 GLU A CA 1
ATOM 765 C C . GLU A 1 96 ? 15.848 -6.281 -8.906 1.00 90.38 96 GLU A C 1
ATOM 767 O O . GLU A 1 96 ? 16.775 -6.960 -9.342 1.00 90.38 96 GLU A O 1
ATOM 772 N N . ALA A 1 97 ? 14.712 -6.098 -9.585 1.00 89.25 97 ALA A N 1
ATOM 773 C CA . ALA A 1 97 ? 14.482 -6.618 -10.930 1.00 89.25 97 ALA A CA 1
ATOM 774 C C . ALA A 1 97 ? 15.099 -5.736 -12.033 1.00 89.25 97 ALA A C 1
ATOM 776 O O . ALA A 1 97 ? 15.086 -6.111 -13.201 1.00 89.25 97 ALA A O 1
ATOM 777 N N . GLY A 1 98 ? 15.637 -4.558 -11.691 1.00 92.00 98 GLY A N 1
ATOM 778 C CA . GLY A 1 98 ? 16.211 -3.613 -12.655 1.00 92.00 98 GLY A CA 1
ATOM 779 C C . GLY A 1 98 ? 15.178 -2.932 -13.562 1.00 92.00 98 GLY A C 1
ATOM 780 O O . GLY A 1 98 ? 15.547 -2.287 -14.543 1.00 92.00 98 GLY A O 1
ATOM 781 N N . THR A 1 99 ? 13.893 -3.057 -13.242 1.00 92.19 99 THR A N 1
ATOM 782 C CA . THR A 1 99 ? 12.758 -2.587 -14.052 1.00 92.19 99 THR A CA 1
ATOM 783 C C . THR A 1 99 ? 12.287 -1.185 -13.652 1.00 92.19 99 THR A C 1
ATOM 785 O O . THR A 1 99 ? 11.689 -0.483 -14.468 1.00 92.19 99 THR A O 1
ATOM 788 N N . ALA A 1 100 ? 12.561 -0.743 -12.418 1.00 91.44 100 ALA A N 1
ATOM 789 C CA . ALA A 1 100 ? 12.218 0.594 -11.935 1.00 91.44 100 ALA A CA 1
ATOM 790 C C . ALA A 1 100 ? 13.220 1.101 -10.877 1.00 91.44 100 ALA A C 1
ATOM 792 O O . ALA A 1 100 ? 13.762 0.311 -10.112 1.00 91.44 100 ALA A O 1
ATOM 793 N N . PRO A 1 101 ? 13.446 2.425 -10.759 1.00 91.00 101 PRO A N 1
ATOM 794 C CA . PRO A 1 101 ? 14.331 2.993 -9.733 1.00 91.00 101 PRO A CA 1
ATOM 795 C C . PRO A 1 101 ? 13.756 2.918 -8.309 1.00 91.00 101 PRO A C 1
ATOM 797 O O . PRO A 1 101 ? 14.489 3.113 -7.342 1.00 91.00 101 PRO A O 1
ATOM 800 N N . TYR A 1 102 ? 12.452 2.663 -8.177 1.00 89.56 102 TYR A N 1
ATOM 801 C CA . TYR A 1 102 ? 11.747 2.497 -6.910 1.00 89.56 102 TYR A CA 1
ATOM 802 C C . TYR A 1 102 ? 10.692 1.410 -7.055 1.00 89.56 102 TYR A C 1
ATOM 804 O O . TYR A 1 102 ? 10.126 1.240 -8.137 1.00 89.56 102 TYR A O 1
ATOM 812 N N . GLU A 1 103 ? 10.383 0.737 -5.950 1.00 89.06 103 GLU A N 1
ATOM 813 C CA . GLU A 1 103 ? 9.253 -0.179 -5.901 1.00 89.06 103 GLU A CA 1
ATOM 814 C C . GLU A 1 103 ? 7.951 0.574 -6.189 1.00 89.06 103 GLU A C 1
ATOM 816 O O . GLU A 1 103 ? 7.649 1.610 -5.579 1.00 89.06 103 GLU A O 1
ATOM 821 N N . THR A 1 104 ? 7.216 0.062 -7.172 1.00 89.50 104 THR A N 1
ATOM 822 C CA . THR A 1 104 ? 5.927 0.602 -7.596 1.00 89.50 104 THR A CA 1
ATOM 823 C C . THR A 1 104 ? 4.825 -0.338 -7.142 1.00 89.50 104 THR A C 1
ATOM 825 O O . THR A 1 104 ? 4.848 -1.524 -7.457 1.00 89.50 104 THR A O 1
ATOM 828 N N . LEU A 1 105 ? 3.849 0.203 -6.422 1.00 89.12 105 LEU A N 1
ATOM 829 C CA . LEU A 1 105 ? 2.733 -0.529 -5.839 1.00 89.12 105 LEU A CA 1
ATOM 830 C C . LEU A 1 105 ? 1.433 -0.146 -6.552 1.00 89.12 105 LEU A C 1
ATOM 832 O O . LEU A 1 105 ? 1.210 1.024 -6.863 1.00 89.12 105 LEU A O 1
ATOM 836 N N . VAL A 1 106 ? 0.576 -1.130 -6.808 1.00 85.94 106 VAL A N 1
ATOM 837 C CA . VAL A 1 106 ? -0.751 -0.998 -7.425 1.00 85.94 106 VAL A CA 1
ATOM 838 C C . VAL A 1 106 ? -1.795 -1.321 -6.378 1.00 85.94 106 VAL A C 1
ATOM 840 O O . VAL A 1 106 ? -1.729 -2.369 -5.752 1.00 85.94 106 VAL A O 1
ATOM 843 N N . VAL A 1 107 ? -2.771 -0.439 -6.206 1.00 81.81 107 VAL A N 1
ATOM 844 C CA . VAL A 1 107 ? -3.824 -0.583 -5.203 1.00 81.81 107 VAL A CA 1
ATOM 845 C C . VAL A 1 107 ? -4.874 -1.605 -5.647 1.00 81.81 107 VAL A C 1
ATOM 847 O O . VAL A 1 107 ? -5.459 -1.463 -6.722 1.00 81.81 107 VAL A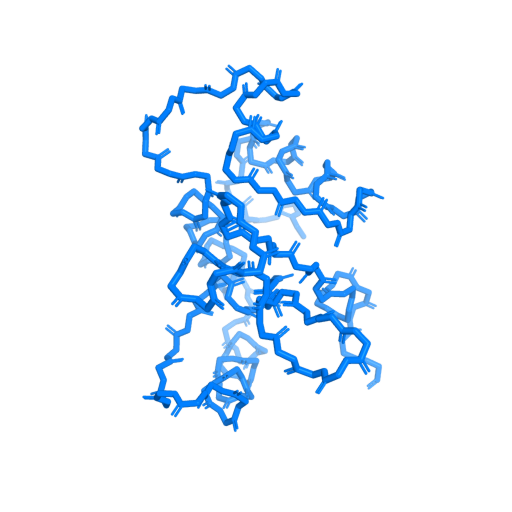 O 1
ATOM 850 N N . HIS A 1 108 ? -5.167 -2.584 -4.791 1.00 75.06 108 HIS A N 1
ATOM 851 C CA . HIS A 1 108 ? -6.316 -3.479 -4.907 1.00 75.06 108 HIS A CA 1
ATOM 852 C C . HIS A 1 108 ? -7.595 -2.691 -4.635 1.00 75.06 108 HIS A C 1
ATOM 854 O O . HIS A 1 108 ? -7.901 -2.309 -3.501 1.00 75.06 108 HIS A O 1
ATOM 860 N N . LYS A 1 109 ? -8.356 -2.404 -5.691 1.00 65.00 109 LYS A N 1
ATOM 861 C CA . LYS A 1 109 ? -9.608 -1.642 -5.577 1.00 65.00 109 LYS A CA 1
ATOM 862 C C . LYS A 1 109 ? -10.688 -2.445 -4.854 1.00 65.00 109 LYS A C 1
ATOM 864 O O . LYS A 1 109 ? -11.541 -1.851 -4.197 1.00 65.00 109 LYS A O 1
ATOM 869 N N . GLU A 1 110 ? -10.589 -3.769 -4.922 1.00 58.19 110 GLU A N 1
ATOM 870 C CA . GLU A 1 110 ? -11.494 -4.756 -4.340 1.00 58.19 110 GLU A CA 1
ATOM 871 C C . GLU A 1 110 ? -11.629 -4.591 -2.819 1.00 58.19 110 GLU A C 1
ATOM 873 O O . GLU A 1 110 ? -12.715 -4.759 -2.272 1.00 58.19 110 GLU A O 1
ATOM 878 N N . LEU A 1 111 ? -10.569 -4.165 -2.123 1.00 58.50 111 LEU A N 1
ATOM 879 C CA . LEU A 1 111 ? -10.629 -3.922 -0.679 1.00 58.50 111 LEU A CA 1
ATOM 880 C C . LEU A 1 111 ? -11.544 -2.736 -0.320 1.00 58.50 111 LEU A C 1
ATOM 882 O O . LEU 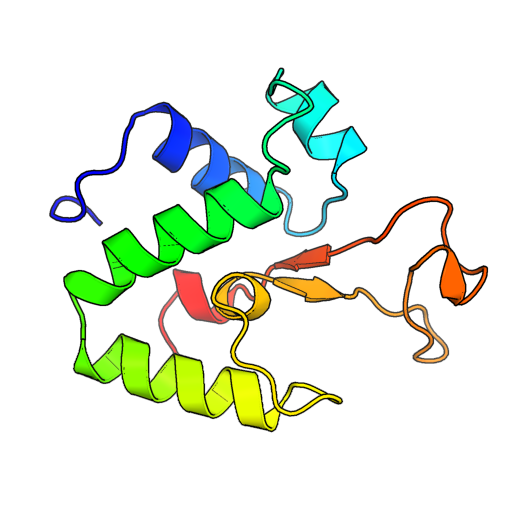A 1 111 ? -12.183 -2.720 0.731 1.00 58.50 111 LEU A O 1
ATOM 886 N N . PHE A 1 112 ? -11.618 -1.727 -1.190 1.00 61.19 112 PHE A N 1
ATOM 887 C CA . PHE A 1 112 ? -12.324 -0.471 -0.914 1.00 61.19 112 PHE A CA 1
ATOM 888 C C . PHE A 1 112 ? -13.759 -0.445 -1.433 1.00 61.19 112 PHE A C 1
ATOM 890 O O . PHE A 1 112 ? -14.538 0.417 -1.021 1.00 61.19 112 PHE A O 1
ATOM 897 N N . THR A 1 113 ? -14.104 -1.350 -2.347 1.00 58.34 113 THR A N 1
ATOM 898 C CA . THR A 1 113 ? -15.462 -1.515 -2.881 1.00 58.34 113 THR A CA 1
ATOM 899 C C . THR A 1 113 ? -16.236 -2.643 -2.198 1.00 58.34 113 THR A C 1
ATOM 901 O O . THR A 1 113 ? -17.421 -2.807 -2.475 1.00 58.34 113 THR A O 1
ATOM 904 N N . GLY A 1 114 ? -15.585 -3.378 -1.288 1.00 49.88 114 GLY A N 1
ATOM 905 C CA . GLY A 1 114 ? -16.035 -4.682 -0.809 1.00 49.88 114 GLY A CA 1
ATOM 906 C C . GLY A 1 114 ? -15.554 -5.789 -1.748 1.00 49.88 114 GLY A C 1
ATOM 907 O O . GLY A 1 114 ? -15.500 -5.584 -2.964 1.00 49.88 114 GLY A O 1
ATOM 908 N N . LEU A 1 115 ? -15.202 -6.948 -1.174 1.00 40.03 115 LEU A N 1
ATOM 909 C CA . LEU A 1 115 ? -15.031 -8.181 -1.946 1.00 40.03 115 LEU A CA 1
ATOM 910 C C . LEU A 1 115 ? -16.352 -8.405 -2.691 1.00 40.03 115 LEU A C 1
ATOM 912 O O . LEU A 1 115 ? -17.388 -8.552 -2.040 1.00 40.03 115 LEU A O 1
ATOM 916 N N . GLY A 1 116 ? -16.322 -8.311 -4.020 1.00 36.69 116 GLY A N 1
ATOM 917 C CA . GLY A 1 116 ? -17.488 -8.588 -4.862 1.00 36.69 116 GLY A CA 1
ATOM 918 C C . GLY A 1 116 ? -18.022 -9.997 -4.652 1.00 36.69 116 GLY A C 1
ATOM 919 O O . GLY A 1 116 ? -17.196 -10.905 -4.402 1.00 36.69 116 GLY A O 1
#

Sequence (116 aa):
MENADLSESDHTLIDYIRYVGIFSQPSLVRDLRLKPKPPALSILCDICRKIGYQIPEHFKDIRKWSESNSEHGVYWDGDLVCSTAKNIDGEPLTPEAGTAPYETLVVHKELFTGLG

Radius of gyration: 14.24 Å; chains: 1; bounding box: 34×33×35 Å

pLDDT: mean 79.58, std 12.22, range [36.69, 92.19]

Secondary structure (DSSP, 8-state):
-TTS---HHHHHHHHHHHHH-EEEHHHHHHHS---SSS-HHHHHHHHHHHHHTTSHHHHHHHHH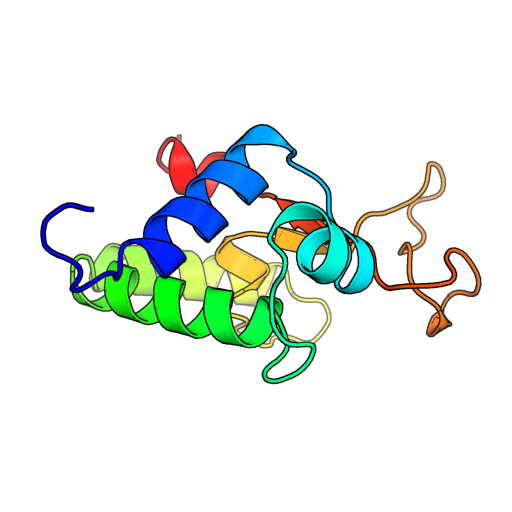HHHHH-TT----TTTTTEEE-B-TTS-B-STTTTS-SS-EEEE-THHHH---